Protein AF-A0A162KMD4-F1 (afdb_monomer)

InterPro domains:
  IPR001387 Cro/C1-type, helix-turn-helix domain [PS50943] (38-92)
  IPR001387 Cro/C1-type, helix-turn-helix domain [SM00530] (37-92)
  IPR001387 Cro/C1-type, helix-turn-helix domain [cd00093] (35-92)
  IPR010982 Lambda repressor-like, DNA-binding domain superfamily [G3DSA:1.10.260.40] (28-104)
  IPR010982 Lambda repressor-like, DNA-binding domain superfamily [SSF47413] (31-100)

Nearest PDB structures (foldseek):
  2b5a-assembly1_A  TM=9.004E-01  e=5.477E-04  [Bacillus] caldolyticus
  1y7y-assembly1_B  TM=9.130E-01  e=7.221E-04  Aeromonas hydrophila
  3f51-assembly1_A  TM=9.539E-01  e=1.188E-03  Corynebacterium glutamicum
  3f52-assembly1_A  TM=8.445E-01  e=1.064E-03  Corynebacterium glutamicum
  6jq1-assembly1_A  TM=7.339E-01  e=1.954E-03  Deinococcus geothermalis DSM 11300

Solvent-accessible surface area (backbone atoms only — not comparable to full-atom values): 10348 Å² total; per-residue (Å²): 136,84,80,84,78,80,80,75,84,75,70,79,75,74,76,76,72,90,80,68,80,78,72,58,66,70,56,53,53,49,37,30,53,32,10,45,39,50,49,49,56,35,53,77,67,72,52,52,62,58,57,56,9,61,78,66,76,48,52,54,69,54,41,51,32,30,35,62,19,77,40,85,76,52,71,71,56,48,46,54,49,18,61,76,64,76,46,62,56,55,36,46,74,73,63,40,84,72,87,79,56,90,85,59,83,77,68,81,72,75,76,51,72,67,54,54,51,52,52,53,50,59,57,63,70,49,84,50,70,65,60,49,50,53,52,51,50,50,54,52,47,64,61,49,58,62,65,68,74,72,62,78,92,74,81,94,80,87,80,80,82,90,77,133

Structure (mmCIF, N/CA/C/O backbone):
data_AF-A0A162KMD4-F1
#
_entry.id   AF-A0A162KMD4-F1
#
loop_
_atom_site.group_PDB
_atom_site.id
_atom_site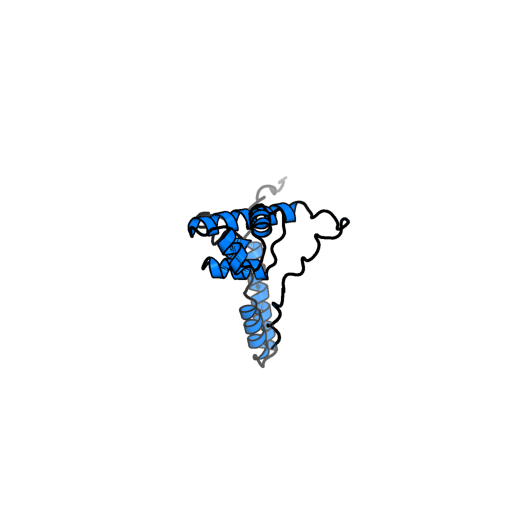.type_symbol
_atom_site.label_atom_id
_atom_site.label_alt_id
_atom_site.label_comp_id
_atom_site.label_asym_id
_atom_site.label_entity_id
_atom_site.label_seq_id
_atom_site.pdbx_PDB_ins_code
_atom_site.Cartn_x
_atom_site.Cartn_y
_atom_site.Cartn_z
_atom_site.occupancy
_atom_site.B_iso_or_equiv
_atom_site.auth_seq_id
_atom_site.auth_comp_id
_atom_site.auth_asym_id
_atom_site.auth_atom_id
_atom_site.pdbx_PDB_model_num
ATOM 1 N N . MET A 1 1 ? -33.159 -29.794 10.673 1.00 44.75 1 MET A N 1
ATOM 2 C CA . MET A 1 1 ? -32.443 -28.853 9.781 1.00 44.75 1 MET A CA 1
ATOM 3 C C . MET A 1 1 ? -31.430 -28.091 10.626 1.00 44.75 1 MET A C 1
ATOM 5 O O . MET A 1 1 ? -31.833 -27.469 11.597 1.00 44.75 1 MET A O 1
ATOM 9 N N . LYS A 1 2 ? -30.127 -28.251 10.359 1.00 37.59 2 LYS A N 1
ATOM 10 C CA . LYS A 1 2 ? -29.038 -27.568 11.086 1.00 37.59 2 LYS A CA 1
ATOM 11 C C . LYS A 1 2 ? -28.848 -26.159 10.500 1.00 37.59 2 LYS A C 1
ATOM 13 O O . LYS A 1 2 ? -28.895 -26.055 9.274 1.00 37.59 2 LYS A O 1
ATOM 18 N N . PRO A 1 3 ? -28.626 -25.104 11.302 1.00 43.06 3 PRO A N 1
ATOM 19 C CA . PRO A 1 3 ? -28.288 -23.798 10.755 1.00 43.06 3 PRO A CA 1
ATOM 20 C C . PRO A 1 3 ? -26.851 -23.813 10.217 1.00 43.06 3 PRO A C 1
ATOM 22 O O . PRO A 1 3 ? -25.973 -24.488 10.761 1.00 43.06 3 PRO A O 1
ATOM 25 N N . ALA A 1 4 ? -26.641 -23.093 9.116 1.00 40.06 4 ALA A N 1
ATOM 26 C CA . ALA A 1 4 ? -25.347 -22.916 8.477 1.00 40.06 4 ALA A CA 1
ATOM 27 C C . ALA A 1 4 ? -24.364 -22.259 9.456 1.00 40.06 4 ALA A C 1
ATOM 29 O O . ALA A 1 4 ? -24.642 -21.204 10.023 1.00 40.06 4 ALA A O 1
ATOM 30 N N . GLN A 1 5 ? -23.228 -22.917 9.667 1.00 41.09 5 GLN A N 1
ATOM 31 C CA . GLN A 1 5 ? -22.142 -22.409 10.488 1.00 41.09 5 GLN A CA 1
ATOM 32 C C . GLN A 1 5 ? -21.497 -21.212 9.786 1.00 41.09 5 GLN A C 1
ATOM 34 O O . GLN A 1 5 ? -21.013 -21.316 8.660 1.00 41.09 5 GLN A O 1
ATOM 39 N N . SER A 1 6 ? -21.500 -20.081 10.483 1.00 40.31 6 SER A N 1
ATOM 40 C CA . SER A 1 6 ? -20.662 -18.918 10.229 1.00 40.31 6 SER A CA 1
ATOM 41 C C . SER A 1 6 ? -19.197 -19.348 10.216 1.00 40.31 6 SER A C 1
ATOM 43 O O . SER A 1 6 ? -18.647 -19.736 11.248 1.00 40.31 6 SER A O 1
ATOM 45 N N . ILE A 1 7 ? -18.570 -19.309 9.044 1.00 44.56 7 ILE A N 1
ATOM 46 C CA . ILE A 1 7 ? -17.132 -19.524 8.916 1.00 44.56 7 ILE A CA 1
ATOM 47 C C . ILE A 1 7 ? -16.472 -18.228 9.384 1.00 44.56 7 ILE A C 1
ATOM 49 O O . ILE A 1 7 ? -16.371 -17.258 8.637 1.00 44.56 7 ILE A O 1
ATOM 53 N N . ASP A 1 8 ? -16.103 -18.195 10.658 1.00 43.00 8 ASP A N 1
ATOM 54 C CA . ASP A 1 8 ? -15.384 -17.092 11.280 1.00 43.00 8 ASP A CA 1
ATOM 55 C C . ASP A 1 8 ? -13.932 -17.119 10.768 1.00 43.00 8 ASP A C 1
ATOM 57 O O . ASP A 1 8 ? -13.056 -17.793 11.312 1.00 43.00 8 ASP A O 1
ATOM 61 N N . THR A 1 9 ? -13.679 -16.482 9.619 1.00 52.91 9 THR A N 1
ATOM 62 C CA . THR A 1 9 ? -12.364 -16.495 8.950 1.00 52.91 9 THR A CA 1
ATOM 63 C C . THR A 1 9 ? -11.321 -15.609 9.632 1.00 52.91 9 THR A C 1
ATOM 65 O O . THR A 1 9 ? -10.184 -15.556 9.171 1.00 52.91 9 THR A O 1
ATOM 68 N N . ASN A 1 10 ? -11.662 -14.943 10.737 1.00 46.75 10 ASN A N 1
ATOM 69 C CA . ASN A 1 10 ? -10.741 -14.112 11.508 1.00 46.75 10 ASN A CA 1
ATOM 70 C C . ASN A 1 10 ? -10.393 -14.773 12.843 1.00 46.75 10 ASN A C 1
ATOM 72 O O . ASN A 1 10 ? -10.643 -14.246 13.924 1.00 46.75 10 ASN A O 1
ATOM 76 N N . ARG A 1 11 ? -9.735 -15.931 12.755 1.00 44.78 11 ARG A N 1
ATOM 77 C CA . ARG A 1 11 ? -8.914 -16.432 13.857 1.00 44.78 11 ARG A CA 1
ATOM 78 C C . ARG A 1 11 ? -7.809 -15.406 14.088 1.00 44.78 11 ARG A C 1
ATOM 80 O O . ARG A 1 11 ? -6.944 -15.254 13.227 1.00 44.78 11 ARG A O 1
ATOM 87 N N . GLU A 1 12 ? -7.886 -14.679 15.202 1.00 44.94 12 GLU A N 1
ATOM 88 C CA . GLU A 1 12 ? -6.853 -13.750 15.658 1.00 44.94 12 GLU A CA 1
ATOM 89 C C . GLU A 1 12 ? -5.477 -14.383 15.4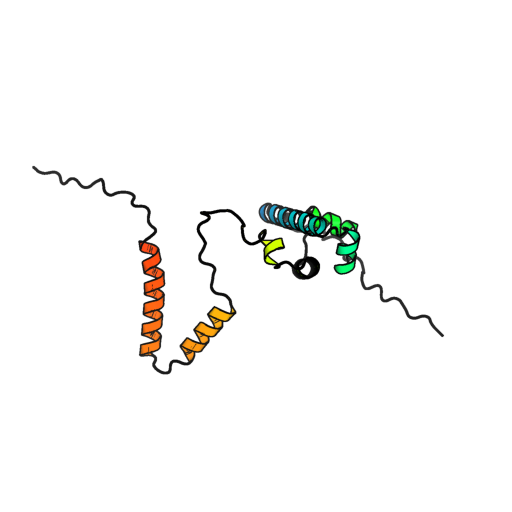49 1.00 44.94 12 GLU A C 1
ATOM 91 O O . GLU A 1 12 ? -5.120 -15.390 16.065 1.00 44.94 12 GLU A O 1
ATOM 96 N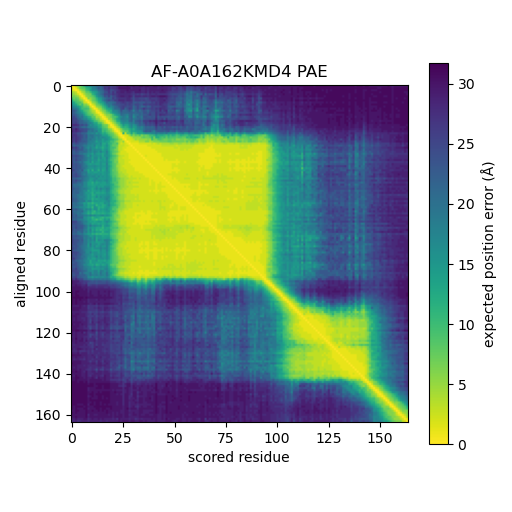 N . MET A 1 13 ? -4.724 -13.821 14.505 1.00 42.34 13 MET A N 1
ATOM 97 C CA . MET A 1 13 ? -3.324 -14.154 14.332 1.00 42.34 13 MET A CA 1
ATOM 98 C C . MET A 1 13 ? -2.622 -13.492 15.521 1.00 42.34 13 MET A C 1
ATOM 100 O O . MET A 1 13 ? -2.710 -12.264 15.634 1.00 42.34 13 MET A O 1
ATOM 104 N N . PRO A 1 14 ? -2.027 -14.267 16.445 1.00 43.88 14 PRO A N 1
ATOM 105 C CA . PRO A 1 14 ? -1.455 -13.708 17.658 1.00 43.88 14 PRO A CA 1
ATOM 106 C C . PRO A 1 14 ? -0.422 -12.646 17.286 1.00 43.88 14 PRO A C 1
ATOM 108 O O . PRO A 1 14 ? 0.288 -12.781 16.280 1.00 43.88 14 PRO A O 1
ATOM 111 N N . ASP A 1 15 ? -0.376 -11.581 18.090 1.00 59.62 15 ASP A N 1
ATOM 112 C CA . ASP A 1 15 ? 0.687 -10.582 18.038 1.00 59.62 15 ASP A CA 1
ATOM 113 C C . ASP A 1 15 ? 2.046 -11.290 17.910 1.00 59.62 15 ASP A C 1
ATOM 115 O O . ASP A 1 15 ? 2.245 -12.397 18.421 1.00 59.62 15 ASP A O 1
ATOM 119 N N . ARG A 1 16 ? 2.961 -10.674 17.150 1.00 48.31 16 ARG A N 1
ATOM 120 C CA . ARG A 1 16 ? 4.300 -11.221 16.875 1.00 48.31 16 ARG A CA 1
ATOM 121 C C . ARG A 1 16 ? 4.907 -11.833 18.149 1.00 48.31 16 ARG A C 1
ATOM 123 O O . ARG A 1 16 ? 4.850 -11.172 19.181 1.00 48.31 16 ARG A O 1
ATOM 130 N N . PRO A 1 17 ? 5.562 -13.007 18.071 1.00 45.62 17 PRO A N 1
ATOM 131 C CA . PRO A 1 17 ? 6.289 -13.542 19.214 1.00 45.62 17 PRO A CA 1
ATOM 132 C C . PRO A 1 17 ? 7.330 -12.514 19.678 1.00 45.62 17 PRO A C 1
ATOM 134 O O . PRO A 1 17 ? 8.138 -12.030 18.873 1.00 45.62 17 PRO A O 1
ATOM 137 N N . ASP A 1 18 ? 7.274 -12.169 20.963 1.00 46.19 18 ASP A N 1
ATOM 138 C CA . ASP A 1 18 ? 8.264 -11.333 21.634 1.00 46.19 18 ASP A CA 1
ATOM 139 C C . ASP A 1 18 ? 9.658 -11.951 21.430 1.00 46.19 18 ASP A C 1
ATOM 141 O O . ASP A 1 18 ? 9.922 -13.074 21.856 1.00 46.19 18 ASP A O 1
ATOM 145 N N . GLY A 1 19 ? 10.538 -11.245 20.707 1.00 42.88 19 GLY A N 1
ATOM 146 C CA . GLY A 1 19 ? 11.903 -11.707 20.404 1.00 42.88 19 GLY A CA 1
ATOM 147 C C . GLY A 1 19 ? 12.424 -11.419 18.989 1.00 42.88 19 GLY A C 1
ATOM 148 O O . GLY A 1 19 ? 13.609 -11.618 18.728 1.00 42.88 19 GLY A O 1
ATOM 149 N N . ALA A 1 20 ? 11.597 -10.924 18.060 1.00 50.31 20 ALA A N 1
ATOM 150 C CA . ALA A 1 20 ? 12.092 -10.467 16.756 1.00 50.31 20 ALA A CA 1
ATOM 151 C C . ALA A 1 20 ? 12.975 -9.207 16.918 1.00 50.31 20 ALA A C 1
ATOM 153 O O . ALA A 1 20 ? 12.597 -8.307 17.675 1.00 50.31 20 ALA A O 1
ATOM 154 N N . PRO A 1 21 ? 14.120 -9.093 16.210 1.00 52.16 21 PRO A N 1
ATOM 155 C CA . PRO A 1 21 ? 15.013 -7.946 16.349 1.00 52.16 21 PRO A CA 1
ATOM 156 C C . PRO A 1 21 ? 14.241 -6.647 16.114 1.00 52.16 21 PRO A C 1
ATOM 158 O O . PRO A 1 21 ? 13.459 -6.542 15.160 1.00 52.16 21 PRO A O 1
ATOM 161 N N . ALA A 1 22 ? 14.447 -5.669 17.004 1.00 55.44 22 ALA A N 1
ATOM 162 C CA . ALA A 1 22 ? 13.794 -4.371 16.918 1.00 55.44 22 ALA A CA 1
ATOM 163 C C . ALA A 1 22 ? 13.962 -3.822 15.491 1.00 55.44 22 ALA A C 1
ATOM 165 O O . ALA A 1 22 ? 15.087 -3.780 14.982 1.00 55.44 22 ALA A O 1
ATOM 166 N N . PRO A 1 23 ? 12.869 -3.432 14.813 1.00 57.03 23 PRO A N 1
ATOM 167 C CA . PRO A 1 23 ? 12.962 -2.868 13.482 1.00 57.03 23 PRO A CA 1
ATOM 168 C C . PRO A 1 23 ? 13.968 -1.726 13.465 1.00 57.03 23 PRO A C 1
ATOM 170 O O . PRO A 1 23 ? 13.870 -0.817 14.290 1.00 57.03 23 PRO A O 1
ATOM 173 N N . VAL A 1 24 ? 14.900 -1.760 12.512 1.00 66.50 24 VAL A N 1
ATOM 174 C CA . VAL A 1 24 ? 15.792 -0.631 12.240 1.00 66.50 24 VAL A CA 1
ATOM 175 C C . VAL A 1 24 ? 14.957 0.651 12.161 1.00 66.50 24 VAL A C 1
ATOM 177 O O . VAL A 1 24 ? 13.919 0.670 11.497 1.00 66.50 24 VAL A O 1
ATOM 180 N N . GLU A 1 25 ? 15.375 1.711 12.858 1.00 72.31 25 GLU A N 1
ATOM 181 C CA . GLU A 1 25 ? 14.567 2.926 13.080 1.00 72.31 25 GLU A CA 1
ATOM 182 C C . GLU A 1 25 ? 13.996 3.509 11.774 1.00 72.31 25 GLU A C 1
ATOM 184 O O . GLU A 1 25 ? 12.852 3.957 11.725 1.00 72.31 25 GLU A O 1
ATOM 189 N N . ARG A 1 26 ? 14.739 3.379 10.665 1.00 65.38 26 ARG A N 1
ATOM 190 C CA . ARG A 1 26 ? 14.297 3.764 9.313 1.00 65.38 26 ARG A CA 1
ATOM 191 C C . ARG A 1 26 ? 12.973 3.115 8.892 1.00 65.38 26 ARG A C 1
ATOM 193 O O . ARG A 1 26 ? 12.142 3.780 8.282 1.00 65.38 26 ARG A O 1
ATOM 200 N N . VAL A 1 27 ? 12.754 1.842 9.227 1.00 75.56 27 VAL A N 1
ATOM 201 C CA . VAL A 1 27 ? 11.512 1.124 8.890 1.00 75.56 27 VAL A CA 1
ATOM 202 C C . VAL A 1 27 ? 10.341 1.655 9.719 1.00 75.56 27 VAL A C 1
ATOM 204 O O . VAL A 1 27 ? 9.269 1.878 9.172 1.00 75.56 27 VAL A O 1
ATOM 207 N N . ARG A 1 28 ? 10.557 1.976 11.003 1.00 81.38 28 ARG A N 1
ATOM 208 C CA . ARG A 1 28 ? 9.521 2.590 11.858 1.00 81.38 28 ARG A CA 1
ATOM 209 C C . ARG A 1 28 ? 9.131 3.993 11.400 1.00 81.38 28 ARG A C 1
ATOM 211 O O . ARG A 1 28 ? 7.988 4.406 11.582 1.00 81.38 28 ARG A O 1
ATOM 218 N N . VAL A 1 29 ? 10.080 4.750 10.850 1.00 86.56 29 VAL A N 1
ATOM 219 C CA . VAL A 1 29 ? 9.810 6.069 10.259 1.00 86.56 29 VAL A CA 1
ATOM 220 C C . VAL A 1 29 ? 8.954 5.926 8.998 1.00 86.56 29 VAL A C 1
ATOM 222 O O . VAL A 1 29 ? 7.999 6.682 8.823 1.00 86.56 29 VAL A O 1
ATOM 225 N N . LEU A 1 30 ? 9.243 4.930 8.154 1.00 88.19 30 LEU A N 1
ATOM 226 C CA . LEU A 1 30 ? 8.450 4.645 6.958 1.00 88.19 30 LEU A CA 1
ATOM 227 C C . LEU A 1 30 ? 7.016 4.216 7.304 1.00 88.19 30 LEU A C 1
ATOM 229 O O . LEU A 1 30 ? 6.074 4.769 6.740 1.00 88.19 30 LEU A O 1
ATOM 233 N N . ASP A 1 31 ? 6.846 3.294 8.256 1.00 90.88 31 ASP A N 1
ATOM 234 C CA . ASP A 1 31 ? 5.529 2.816 8.701 1.00 90.88 31 ASP A CA 1
ATOM 235 C C . ASP A 1 31 ? 4.656 3.979 9.225 1.00 90.88 31 ASP A C 1
ATOM 237 O O . ASP A 1 31 ? 3.485 4.102 8.859 1.00 90.88 31 ASP A O 1
ATOM 241 N N . ARG A 1 32 ? 5.242 4.903 10.004 1.00 92.62 32 ARG A N 1
ATOM 242 C CA . ARG A 1 32 ? 4.577 6.143 10.454 1.00 92.62 32 ARG A CA 1
ATOM 243 C C . ARG A 1 32 ? 4.196 7.066 9.300 1.00 92.62 32 ARG A C 1
ATOM 245 O O . ARG A 1 32 ? 3.092 7.607 9.298 1.00 92.62 32 ARG A O 1
ATOM 252 N N . ALA A 1 33 ? 5.079 7.245 8.319 1.00 92.75 33 ALA A N 1
ATOM 253 C CA . ALA A 1 33 ? 4.795 8.082 7.155 1.00 92.75 33 ALA A CA 1
ATOM 254 C C . ALA A 1 33 ? 3.641 7.515 6.310 1.00 92.75 33 ALA A C 1
ATOM 256 O O . ALA A 1 33 ? 2.756 8.264 5.893 1.00 92.75 33 ALA A O 1
ATOM 257 N N . ILE A 1 34 ? 3.620 6.196 6.101 1.00 95.06 34 ILE A N 1
ATOM 258 C CA . ILE A 1 34 ? 2.535 5.493 5.406 1.00 95.06 34 ILE A CA 1
ATOM 259 C C . ILE A 1 34 ? 1.220 5.647 6.181 1.00 95.06 34 ILE A C 1
ATOM 261 O O . ILE A 1 34 ? 0.217 6.072 5.606 1.00 95.06 34 ILE A O 1
ATOM 265 N N . GLY A 1 35 ? 1.227 5.382 7.492 1.00 96.06 35 GLY A N 1
ATOM 266 C CA . GLY A 1 35 ? 0.051 5.533 8.354 1.00 96.06 35 GLY A CA 1
ATOM 267 C C . GLY A 1 35 ? -0.536 6.948 8.332 1.00 96.06 35 GLY A C 1
ATOM 268 O O . GLY A 1 35 ? -1.746 7.127 8.163 1.00 96.06 35 GLY A O 1
ATOM 269 N N . ALA A 1 36 ? 0.325 7.968 8.398 1.00 95.56 36 ALA A N 1
ATOM 270 C CA . ALA A 1 36 ? -0.089 9.364 8.321 1.00 95.56 36 ALA A CA 1
ATOM 271 C C . ALA A 1 36 ? -0.784 9.693 6.989 1.00 95.56 36 ALA A C 1
ATOM 273 O O . ALA A 1 36 ? -1.827 10.351 6.985 1.00 95.56 36 ALA A O 1
ATOM 274 N N . ARG A 1 37 ? -0.259 9.200 5.860 1.00 95.31 37 ARG A N 1
ATOM 275 C CA . ARG A 1 37 ? -0.869 9.404 4.533 1.00 95.31 37 ARG A CA 1
ATOM 276 C C . ARG A 1 37 ? -2.218 8.713 4.411 1.00 95.31 37 ARG A C 1
ATOM 278 O O . ARG A 1 37 ? -3.164 9.335 3.939 1.00 95.31 37 ARG A O 1
ATOM 285 N N . ILE A 1 38 ? -2.334 7.479 4.900 1.00 96.75 38 ILE A N 1
ATOM 286 C CA . ILE A 1 38 ? -3.615 6.760 4.957 1.00 96.75 38 ILE A CA 1
ATOM 287 C C . ILE A 1 38 ? -4.647 7.589 5.733 1.00 96.75 38 ILE A C 1
ATOM 289 O O . ILE A 1 38 ? -5.770 7.773 5.266 1.00 96.75 38 ILE A O 1
ATOM 293 N N . SER A 1 39 ? -4.254 8.163 6.876 1.00 96.69 39 SER A N 1
ATOM 294 C CA . SER A 1 39 ? -5.132 9.023 7.675 1.00 96.69 39 SER A CA 1
ATOM 295 C C . SER A 1 39 ? -5.584 10.280 6.922 1.00 96.69 39 SER A C 1
ATOM 297 O O . SER A 1 39 ? -6.744 10.685 7.042 1.00 96.69 39 SER A O 1
ATOM 299 N N . VAL A 1 40 ? -4.689 10.910 6.153 1.00 96.00 40 VAL A N 1
ATOM 300 C CA . VAL A 1 40 ? -5.000 12.091 5.331 1.00 96.00 40 VAL A CA 1
ATOM 301 C C . VAL A 1 40 ? -5.9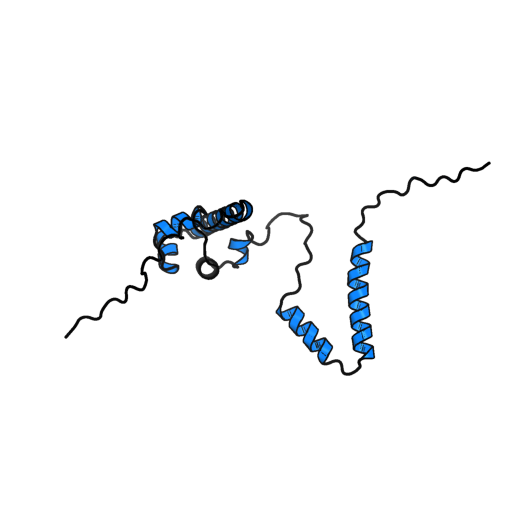52 11.729 4.193 1.00 96.00 40 VAL A C 1
ATOM 303 O O . VAL A 1 40 ? -7.001 12.357 4.063 1.00 96.00 40 VAL A O 1
ATOM 306 N N . LEU A 1 41 ? -5.640 10.688 3.418 1.00 95.31 41 LEU A N 1
ATOM 307 C CA . LEU A 1 41 ? -6.447 10.240 2.279 1.00 95.31 41 LEU A CA 1
ATOM 308 C C . LEU A 1 41 ? -7.851 9.810 2.699 1.00 95.31 41 LEU A C 1
ATOM 310 O O . LEU A 1 41 ? -8.834 10.192 2.056 1.00 95.31 41 LEU A O 1
ATOM 314 N N . ARG A 1 42 ? -7.953 9.083 3.817 1.00 96.75 42 ARG A N 1
ATOM 315 C CA . ARG A 1 42 ? -9.234 8.692 4.407 1.00 96.75 42 ARG A CA 1
ATOM 316 C C . ARG A 1 42 ? -10.071 9.918 4.775 1.00 96.75 42 ARG A C 1
ATOM 318 O O . ARG A 1 42 ? -11.255 9.979 4.446 1.00 96.75 42 ARG A O 1
ATOM 325 N N . ARG A 1 43 ? -9.467 10.898 5.460 1.00 95.75 43 ARG A N 1
ATOM 326 C CA . ARG A 1 43 ? -10.154 12.135 5.870 1.00 95.75 43 ARG A CA 1
ATOM 327 C C . ARG A 1 43 ? -10.579 12.982 4.674 1.00 95.75 43 ARG A C 1
ATOM 329 O O . ARG A 1 43 ? -11.700 13.481 4.683 1.00 95.75 43 ARG A O 1
ATOM 336 N N . ALA A 1 44 ? -9.743 13.086 3.642 1.00 92.81 44 ALA A N 1
ATOM 337 C CA . ALA A 1 44 ? -10.074 13.792 2.403 1.00 92.81 44 ALA A CA 1
ATOM 338 C C . ALA A 1 44 ? -11.331 13.217 1.725 1.00 92.81 44 ALA A C 1
ATOM 340 O O . ALA A 1 44 ? -12.137 13.963 1.178 1.00 92.81 44 ALA A O 1
ATOM 341 N N . ARG A 1 45 ? -11.546 11.902 1.846 1.00 95.44 45 ARG A N 1
ATOM 342 C CA . ARG A 1 45 ? -12.725 11.190 1.324 1.00 95.44 45 ARG A CA 1
ATOM 343 C C . ARG A 1 45 ? -13.881 11.082 2.312 1.00 95.44 45 ARG A C 1
ATOM 345 O O . ARG A 1 45 ? -14.861 10.402 2.034 1.00 95.44 45 ARG A O 1
ATOM 352 N N . ARG A 1 46 ? -13.776 11.734 3.476 1.00 96.50 46 ARG A N 1
ATOM 353 C CA . ARG A 1 46 ? -14.776 11.692 4.559 1.00 96.50 46 ARG A CA 1
ATOM 354 C C . ARG A 1 46 ? -15.130 10.265 5.005 1.00 96.50 46 ARG A C 1
ATOM 356 O O . ARG A 1 46 ? -16.224 10.017 5.501 1.00 96.50 46 ARG A O 1
ATOM 363 N N . LEU A 1 47 ? -14.191 9.330 4.867 1.00 95.94 47 LEU A N 1
ATOM 364 C CA . LEU A 1 47 ? -14.375 7.941 5.276 1.00 95.94 47 LEU A CA 1
ATOM 365 C C . LEU A 1 47 ? -14.069 7.778 6.771 1.00 95.94 47 LEU A C 1
ATOM 367 O O . LEU A 1 47 ? -13.138 8.386 7.312 1.00 95.94 47 LEU A O 1
ATOM 371 N N . SER A 1 48 ? -14.835 6.938 7.466 1.00 96.81 48 SER A N 1
ATOM 372 C CA . SER A 1 48 ? -14.559 6.580 8.861 1.00 96.81 48 SER A CA 1
ATOM 373 C C . SER A 1 48 ? -13.479 5.494 8.944 1.00 96.81 48 SER A C 1
ATOM 375 O O . SER A 1 48 ? -13.278 4.726 8.003 1.00 96.81 48 SER A O 1
ATOM 377 N N . GLN A 1 49 ? -12.779 5.399 10.081 1.00 96.31 49 GLN A N 1
ATOM 378 C CA . GLN A 1 49 ? -11.833 4.296 10.315 1.00 96.31 49 GLN A CA 1
ATOM 379 C C . GLN A 1 49 ? -12.542 2.935 10.258 1.00 96.31 49 GLN A C 1
ATOM 381 O O . GLN A 1 49 ? -11.982 1.987 9.719 1.00 96.31 49 GLN A O 1
ATOM 386 N N . SER A 1 50 ? -13.788 2.851 10.734 1.00 94.88 50 SER A N 1
ATOM 387 C CA . SER A 1 50 ? -14.601 1.632 10.656 1.00 94.88 50 SER A CA 1
ATOM 388 C C . SER A 1 50 ? -14.854 1.198 9.215 1.00 94.88 50 SER A C 1
ATOM 390 O O . SER A 1 50 ? -14.760 0.011 8.928 1.00 94.88 50 SER A O 1
ATOM 392 N N . ARG A 1 51 ? -15.091 2.143 8.293 1.00 95.31 51 ARG A N 1
ATOM 393 C CA . ARG A 1 51 ? -15.299 1.815 6.878 1.00 95.31 51 ARG A CA 1
ATOM 394 C C . ARG A 1 51 ? -14.038 1.249 6.225 1.00 95.31 51 ARG A C 1
ATOM 396 O O . ARG A 1 51 ? -14.118 0.266 5.499 1.00 95.31 51 ARG A O 1
ATOM 403 N N . CYS A 1 52 ? -12.871 1.831 6.505 1.00 95.25 52 CYS A N 1
ATOM 404 C CA . CYS A 1 52 ? -11.606 1.270 6.022 1.00 95.25 52 CYS A CA 1
ATOM 405 C C . CYS A 1 52 ? -11.319 -0.101 6.650 1.00 95.25 52 CYS A C 1
ATOM 407 O O . CYS A 1 52 ? -10.850 -1.000 5.961 1.00 95.25 52 CYS A O 1
ATOM 409 N N . ALA A 1 53 ? -11.621 -0.271 7.939 1.00 96.06 53 ALA A N 1
ATOM 410 C CA . ALA A 1 53 ? -11.439 -1.534 8.645 1.00 96.06 53 ALA A CA 1
ATOM 411 C C . ALA A 1 53 ? -12.301 -2.656 8.038 1.00 96.06 53 ALA A C 1
ATOM 413 O O . ALA A 1 53 ? -11.789 -3.741 7.777 1.00 96.06 53 ALA A O 1
ATOM 414 N N . GLU A 1 54 ? -13.567 -2.358 7.731 1.00 94.31 54 GLU A N 1
ATOM 415 C CA . GLU A 1 54 ? -14.513 -3.262 7.066 1.00 94.31 54 GLU A CA 1
ATOM 416 C C . GLU A 1 54 ? -13.997 -3.714 5.692 1.00 94.31 54 GLU A C 1
ATOM 418 O O . GLU A 1 54 ? -13.876 -4.911 5.447 1.00 94.31 54 GLU A O 1
ATOM 423 N N . VAL A 1 55 ? -13.599 -2.770 4.828 1.00 93.12 55 VAL A N 1
ATOM 424 C CA . VAL A 1 55 ? -13.042 -3.071 3.491 1.00 93.12 55 VAL A CA 1
ATOM 425 C C . VAL A 1 55 ? -11.764 -3.906 3.583 1.00 93.12 55 VAL A C 1
ATOM 427 O O . VAL A 1 55 ? -11.480 -4.748 2.731 1.00 93.12 55 VAL A O 1
ATOM 430 N N . LEU A 1 56 ? -10.965 -3.682 4.624 1.00 93.62 56 LEU A N 1
ATOM 431 C CA . LEU A 1 56 ? -9.736 -4.430 4.841 1.00 93.62 56 LEU A CA 1
ATOM 432 C C . LEU A 1 56 ? -9.940 -5.780 5.532 1.00 93.62 56 LEU A C 1
ATOM 434 O O . LEU A 1 56 ? -8.996 -6.573 5.503 1.00 93.62 56 LEU A O 1
ATOM 438 N N . GLY A 1 57 ? -11.115 -6.042 6.112 1.00 94.38 57 GLY A N 1
ATOM 439 C CA . GLY A 1 57 ? -11.389 -7.225 6.928 1.00 94.38 57 GLY A CA 1
ATOM 440 C C . GLY A 1 57 ? -10.640 -7.234 8.265 1.00 94.38 57 GLY A C 1
ATOM 441 O O . GLY A 1 57 ? -10.325 -8.305 8.780 1.00 94.38 57 GLY A O 1
ATOM 442 N N . VAL A 1 58 ? -10.308 -6.059 8.815 1.00 93.50 58 VAL A N 1
ATOM 443 C CA . VAL A 1 58 ? -9.542 -5.906 10.067 1.00 93.50 58 VAL A CA 1
ATOM 444 C C . VAL A 1 58 ? -10.372 -5.2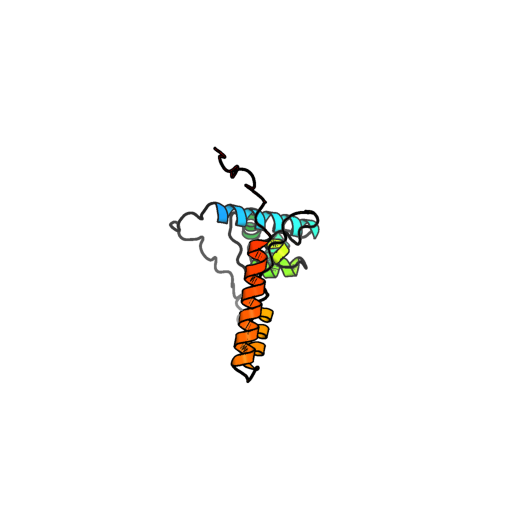27 11.155 1.00 93.50 58 VAL A C 1
ATOM 446 O O . VAL A 1 58 ? -11.395 -4.604 10.885 1.00 93.50 58 VAL A O 1
ATOM 449 N N . SER A 1 59 ? -9.920 -5.305 12.409 1.00 94.12 59 SER A N 1
ATOM 450 C CA . SER A 1 59 ? -10.589 -4.612 13.512 1.00 94.12 59 SER A CA 1
ATOM 451 C C . SER A 1 59 ? -10.402 -3.090 13.442 1.00 94.12 59 SER A C 1
ATOM 453 O O . SER A 1 59 ? -9.413 -2.572 12.912 1.00 94.12 59 SER A O 1
ATOM 455 N N . PHE A 1 60 ? -11.329 -2.346 14.052 1.00 91.06 60 PHE A N 1
ATOM 456 C CA . PHE A 1 60 ? -11.224 -0.888 14.181 1.00 91.06 60 PHE A CA 1
ATOM 457 C C . PHE A 1 60 ? -9.920 -0.456 14.870 1.00 91.06 60 PHE A C 1
ATOM 459 O O . PHE A 1 60 ? -9.252 0.491 14.447 1.00 91.06 60 PHE A O 1
ATOM 466 N N . GLN A 1 61 ? -9.530 -1.181 15.921 1.00 92.88 61 GLN A N 1
ATOM 467 C CA . GLN A 1 61 ? -8.285 -0.928 16.639 1.00 92.88 61 GLN A CA 1
ATOM 468 C C . GLN A 1 61 ? -7.066 -1.144 15.737 1.00 92.88 61 GLN A C 1
ATOM 470 O O . GLN A 1 61 ? -6.132 -0.345 15.779 1.00 92.88 61 GLN A O 1
ATOM 475 N N . GLN A 1 62 ? -7.091 -2.169 14.880 1.00 94.75 62 GLN A N 1
ATOM 476 C CA . GLN A 1 62 ? -6.020 -2.425 13.924 1.00 94.75 62 GLN A CA 1
ATOM 477 C C . GLN A 1 62 ? -5.893 -1.295 12.903 1.00 94.75 62 GLN A C 1
ATOM 479 O O . GLN A 1 62 ? -4.788 -0.817 12.655 1.00 94.75 62 GLN A O 1
ATOM 484 N N . MET A 1 63 ? -7.016 -0.805 12.374 1.00 97.25 63 MET A N 1
ATOM 485 C CA . MET A 1 63 ? -7.017 0.342 11.465 1.00 97.25 63 MET A CA 1
ATOM 486 C C . MET A 1 63 ? -6.423 1.595 12.128 1.00 97.25 63 MET A C 1
ATOM 488 O O . MET A 1 63 ? -5.622 2.305 11.519 1.00 97.25 63 MET A O 1
ATOM 492 N N . ARG A 1 64 ? -6.741 1.841 13.407 1.00 96.62 64 ARG A N 1
ATOM 493 C CA . ARG A 1 64 ? -6.115 2.919 14.187 1.00 96.62 64 ARG A CA 1
ATOM 494 C C . ARG A 1 64 ? -4.602 2.709 14.337 1.00 96.62 64 ARG A C 1
ATOM 496 O O . ARG A 1 64 ? -3.846 3.652 14.114 1.00 96.62 64 ARG A O 1
ATOM 503 N N . LYS A 1 65 ? -4.155 1.494 14.677 1.00 94.94 65 LYS A N 1
ATOM 504 C CA . LYS A 1 65 ? -2.723 1.160 14.799 1.00 94.94 65 LYS A CA 1
ATOM 505 C C . LYS A 1 65 ? -1.978 1.308 13.464 1.00 94.94 65 LYS A C 1
ATOM 507 O O . LYS A 1 65 ? -0.809 1.695 13.480 1.00 94.94 65 LYS A O 1
ATOM 512 N N . TYR A 1 66 ? -2.638 1.056 12.329 1.00 96.56 66 TYR A N 1
ATOM 513 C CA . TYR A 1 66 ? -2.094 1.330 10.993 1.00 96.56 66 TYR A CA 1
ATOM 514 C C . TYR A 1 66 ? -1.916 2.825 10.739 1.00 96.56 66 TYR A C 1
ATOM 516 O O . TYR A 1 66 ? -0.833 3.238 10.339 1.00 96.56 66 TYR A O 1
ATOM 524 N N . GLU A 1 67 ? -2.921 3.658 11.025 1.00 96.50 67 GLU A N 1
ATOM 525 C CA . GLU A 1 67 ? -2.795 5.115 10.841 1.00 96.50 67 GLU A CA 1
ATOM 526 C C . GLU A 1 67 ? -1.715 5.744 11.728 1.00 96.50 67 GLU A C 1
ATOM 528 O O . GLU A 1 67 ? -1.120 6.754 11.363 1.00 96.50 67 GLU A O 1
ATOM 533 N N . GLN A 1 68 ? -1.436 5.139 12.882 1.00 94.31 68 GLN A N 1
ATOM 534 C CA . GLN A 1 68 ? -0.378 5.575 13.793 1.00 94.31 68 GLN A CA 1
ATOM 535 C C . GLN A 1 68 ? 1.008 5.015 13.428 1.00 94.31 68 GLN A C 1
ATOM 537 O O . GLN A 1 68 ? 1.998 5.404 14.045 1.00 94.31 68 GLN A O 1
ATOM 542 N N . GLY A 1 69 ? 1.097 4.096 12.458 1.00 90.75 69 GLY A N 1
ATOM 543 C CA . GLY A 1 69 ? 2.340 3.406 12.095 1.00 90.75 69 GLY A CA 1
ATOM 544 C C . GLY A 1 69 ? 2.906 2.510 13.200 1.00 90.75 69 GLY A C 1
ATOM 545 O O . GLY A 1 69 ? 4.089 2.181 13.171 1.00 90.75 69 GLY A O 1
ATOM 546 N N . ILE A 1 70 ? 2.080 2.138 14.185 1.00 91.56 70 ILE A N 1
ATOM 547 C CA . ILE A 1 70 ? 2.448 1.195 15.252 1.00 91.56 70 ILE A CA 1
ATOM 548 C C . ILE A 1 70 ? 2.498 -0.217 14.668 1.00 91.56 70 ILE A C 1
ATOM 550 O O . ILE A 1 70 ? 3.445 -0.966 14.905 1.00 91.56 70 ILE A O 1
ATOM 554 N N . ASN A 1 71 ? 1.493 -0.553 13.853 1.00 90.56 71 ASN A N 1
ATOM 555 C CA . ASN A 1 71 ? 1.409 -1.837 13.176 1.00 90.56 71 ASN A CA 1
ATOM 556 C C . ASN A 1 71 ? 1.812 -1.699 11.711 1.00 90.56 71 ASN A C 1
ATOM 558 O O . ASN A 1 71 ? 1.369 -0.787 11.012 1.00 90.56 71 ASN A O 1
ATOM 562 N N . ARG A 1 72 ? 2.607 -2.662 11.234 1.00 91.56 72 ARG A N 1
ATOM 563 C CA . ARG A 1 72 ? 2.942 -2.769 9.813 1.00 91.56 72 ARG A CA 1
ATOM 564 C C . ARG A 1 72 ? 1.714 -3.147 9.010 1.00 91.56 72 ARG A C 1
ATOM 566 O O . ARG A 1 72 ? 0.986 -4.071 9.376 1.00 91.56 72 ARG A O 1
ATOM 573 N N . ILE A 1 73 ? 1.550 -2.477 7.882 1.00 92.62 73 ILE A N 1
ATOM 574 C CA . ILE A 1 73 ? 0.522 -2.794 6.904 1.00 92.62 73 ILE A CA 1
ATOM 575 C C . ILE A 1 73 ? 1.103 -3.717 5.826 1.00 92.62 73 ILE A C 1
ATOM 577 O O . ILE A 1 73 ? 2.241 -3.545 5.390 1.00 92.62 73 ILE A O 1
ATOM 581 N N . SER A 1 74 ? 0.347 -4.738 5.422 1.00 93.25 74 SER A N 1
ATOM 582 C CA . SER A 1 74 ? 0.764 -5.623 4.333 1.00 93.25 74 SER A CA 1
ATOM 583 C C . SER A 1 74 ? 0.600 -4.928 2.981 1.00 93.25 74 SER A C 1
ATOM 585 O O . SER A 1 74 ? -0.284 -4.087 2.814 1.00 93.25 74 SER A O 1
ATOM 587 N N . ALA A 1 75 ? 1.403 -5.317 1.988 1.00 92.44 75 ALA A N 1
ATOM 588 C CA . ALA A 1 75 ? 1.301 -4.762 0.637 1.00 92.44 75 ALA A CA 1
ATOM 589 C C . ALA A 1 75 ? -0.118 -4.913 0.055 1.00 92.44 75 ALA A C 1
ATOM 591 O O . ALA A 1 75 ? -0.666 -3.959 -0.483 1.00 92.44 75 ALA A O 1
ATOM 592 N N . GLY A 1 76 ? -0.758 -6.072 0.254 1.00 94.56 76 GLY A N 1
ATOM 593 C CA . GLY A 1 76 ? -2.133 -6.298 -0.200 1.00 94.56 76 GLY A CA 1
ATOM 594 C C . GLY A 1 76 ? -3.159 -5.370 0.460 1.00 94.56 76 GLY A C 1
ATOM 595 O O . GLY A 1 76 ? -4.098 -4.937 -0.199 1.00 94.56 76 GLY A O 1
ATOM 596 N N . ALA A 1 77 ? -2.982 -5.019 1.738 1.00 94.94 77 ALA A N 1
ATOM 597 C CA . ALA A 1 77 ? -3.851 -4.045 2.398 1.00 94.94 77 ALA A CA 1
ATOM 598 C C . ALA A 1 77 ? -3.622 -2.620 1.867 1.00 94.94 77 ALA A C 1
ATOM 600 O O . ALA A 1 77 ? -4.586 -1.880 1.693 1.00 94.94 77 ALA A O 1
ATOM 601 N N . VAL A 1 78 ? -2.375 -2.249 1.552 1.00 95.88 78 VAL A N 1
ATOM 602 C CA . VAL A 1 78 ? -2.070 -0.960 0.907 1.00 95.88 78 VAL A CA 1
ATOM 603 C C . VAL A 1 78 ? -2.738 -0.857 -0.465 1.00 95.88 78 VAL A C 1
ATOM 605 O O . VAL A 1 78 ? -3.330 0.176 -0.755 1.00 95.88 78 VAL A O 1
ATOM 608 N N . VAL A 1 79 ? -2.701 -1.919 -1.278 1.00 95.75 79 VAL A N 1
ATOM 609 C CA . VAL A 1 79 ? -3.363 -1.949 -2.596 1.00 95.75 79 VAL A CA 1
ATOM 610 C C . VAL A 1 79 ? -4.874 -1.755 -2.460 1.00 95.75 79 VAL A C 1
ATOM 612 O O . VAL A 1 79 ? -5.425 -0.861 -3.092 1.00 95.75 79 VAL A O 1
ATOM 615 N N . ARG A 1 80 ? -5.534 -2.494 -1.558 1.00 95.94 80 ARG A N 1
ATOM 616 C CA . ARG A 1 80 ? -6.979 -2.327 -1.316 1.00 95.94 80 ARG A CA 1
ATOM 617 C C . ARG A 1 80 ? -7.345 -0.932 -0.807 1.00 95.94 80 ARG A C 1
ATOM 619 O O . ARG A 1 80 ? -8.398 -0.408 -1.151 1.00 95.94 80 ARG A O 1
ATOM 626 N N . LEU A 1 81 ? -6.495 -0.319 0.021 1.00 96.38 81 LEU A N 1
ATOM 627 C CA . LEU A 1 81 ? -6.693 1.072 0.438 1.00 96.38 81 LEU A CA 1
ATOM 628 C C . LEU A 1 81 ? -6.517 2.046 -0.727 1.00 96.38 81 LEU A C 1
ATOM 630 O O . LEU A 1 81 ? -7.271 3.006 -0.808 1.00 96.38 81 LEU A O 1
ATOM 634 N N . ALA A 1 82 ? -5.546 1.817 -1.610 1.00 95.25 82 ALA A N 1
ATOM 635 C CA . ALA A 1 82 ? -5.338 2.644 -2.792 1.00 95.25 82 ALA A CA 1
ATOM 636 C C . ALA A 1 82 ? -6.549 2.581 -3.735 1.00 95.25 82 ALA A C 1
ATOM 638 O O . ALA A 1 82 ? -7.012 3.623 -4.183 1.00 95.25 82 ALA A O 1
ATOM 639 N N . GLU A 1 83 ? -7.123 1.391 -3.937 1.00 95.31 83 GLU A N 1
ATOM 640 C CA . GLU A 1 83 ? -8.376 1.191 -4.678 1.00 95.31 83 GLU A CA 1
ATOM 641 C C . GLU A 1 83 ? -9.559 1.892 -4.001 1.00 95.31 83 GLU A C 1
ATOM 643 O O . GLU A 1 83 ? -10.270 2.653 -4.649 1.00 95.31 83 GLU A O 1
ATOM 648 N N . LEU A 1 84 ? -9.737 1.711 -2.685 1.00 95.12 84 LEU A N 1
ATOM 649 C CA . LEU A 1 84 ? -10.787 2.389 -1.912 1.00 95.12 84 LEU A CA 1
ATOM 650 C C . LEU A 1 84 ? -10.654 3.916 -1.969 1.00 95.12 84 LEU A C 1
ATOM 652 O O . LEU A 1 84 ? -11.644 4.644 -1.902 1.00 95.12 84 LEU A O 1
ATOM 656 N N . PHE A 1 85 ? -9.420 4.405 -2.023 1.00 94.81 85 PHE A N 1
ATOM 657 C CA . PHE A 1 85 ? -9.127 5.816 -2.157 1.00 94.81 85 PHE A CA 1
ATOM 658 C C . PHE A 1 85 ? -9.045 6.251 -3.625 1.00 94.81 85 PHE A C 1
ATOM 660 O O . PHE A 1 85 ? -8.873 7.432 -3.861 1.00 94.81 85 PHE A O 1
ATOM 667 N N . GLU A 1 86 ? -9.183 5.392 -4.627 1.00 93.50 86 GLU A N 1
ATOM 668 C CA . GLU A 1 86 ? -9.037 5.790 -6.037 1.00 93.50 86 GLU A CA 1
ATOM 669 C C . GLU A 1 86 ? -7.738 6.595 -6.296 1.00 93.50 86 GLU A C 1
ATOM 671 O O . GLU A 1 86 ? -7.737 7.607 -6.996 1.00 93.50 86 GLU A O 1
ATOM 676 N N . VAL A 1 87 ? -6.627 6.192 -5.666 1.00 90.50 87 VAL A N 1
ATOM 677 C CA . VAL A 1 87 ? -5.297 6.791 -5.874 1.00 90.50 87 VAL A CA 1
ATOM 678 C C . VAL A 1 87 ? -4.298 5.732 -6.325 1.00 90.50 87 VAL A C 1
ATOM 680 O O . VAL A 1 87 ? -4.453 4.558 -5.982 1.00 90.50 87 VAL A O 1
ATOM 683 N N . PRO A 1 88 ? -3.227 6.119 -7.037 1.00 92.06 88 PRO A N 1
ATOM 684 C CA . PRO A 1 88 ? -2.107 5.220 -7.273 1.00 92.06 88 PRO A CA 1
ATOM 685 C C . PRO A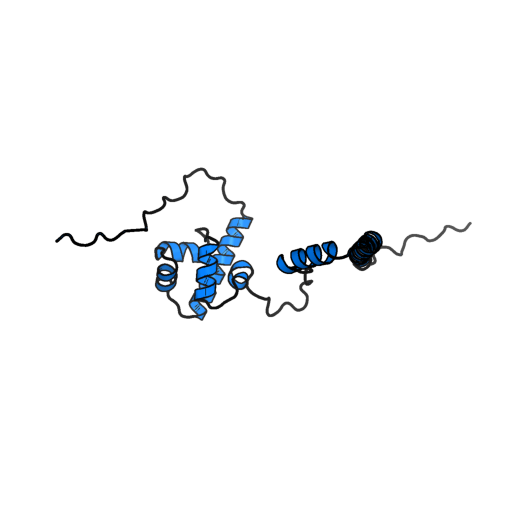 1 88 ? -1.502 4.736 -5.943 1.00 92.06 88 PRO A C 1
ATOM 687 O O . PRO A 1 88 ? -1.399 5.497 -4.977 1.00 92.06 88 PRO A O 1
ATOM 690 N N . VAL A 1 89 ? -1.061 3.477 -5.881 1.00 91.56 89 VAL A N 1
ATOM 691 C CA . VAL A 1 89 ? -0.435 2.879 -4.679 1.00 91.56 89 VAL A CA 1
ATOM 692 C C . VAL A 1 89 ? 0.796 3.680 -4.232 1.00 91.56 89 VAL A C 1
ATOM 694 O O . VAL A 1 89 ? 1.087 3.812 -3.039 1.00 91.56 89 VAL A O 1
ATOM 697 N N . GLU A 1 90 ? 1.489 4.282 -5.193 1.00 89.94 90 GLU A N 1
ATOM 698 C CA . GLU A 1 90 ? 2.621 5.184 -5.022 1.00 89.94 90 GLU A CA 1
ATOM 699 C C . GLU A 1 90 ? 2.275 6.396 -4.155 1.00 89.94 90 GLU A C 1
ATOM 701 O O . GLU A 1 90 ? 3.144 6.928 -3.459 1.00 89.94 90 GLU A O 1
ATOM 706 N N . GLU A 1 91 ? 1.013 6.828 -4.145 1.00 89.56 91 GLU A N 1
ATOM 707 C CA . GLU A 1 91 ? 0.573 7.943 -3.317 1.00 89.56 91 GLU A CA 1
ATOM 708 C C . GLU A 1 91 ? 0.681 7.621 -1.827 1.00 89.56 91 GLU A C 1
ATOM 710 O O . GLU A 1 91 ? 1.192 8.421 -1.039 1.00 89.56 91 GLU A O 1
ATOM 715 N N . ILE A 1 92 ? 0.320 6.396 -1.448 1.00 93.00 92 ILE A N 1
ATOM 716 C CA . ILE A 1 92 ? 0.425 5.915 -0.070 1.00 93.00 92 ILE A CA 1
ATOM 717 C C . ILE A 1 92 ? 1.891 5.626 0.296 1.00 93.00 92 ILE A C 1
ATOM 719 O O . ILE A 1 92 ? 2.359 6.007 1.376 1.00 93.00 92 ILE A O 1
ATOM 723 N N . LEU A 1 93 ? 2.646 4.987 -0.604 1.00 91.50 93 LEU A N 1
ATOM 724 C CA . LEU A 1 93 ? 4.021 4.554 -0.325 1.00 91.50 93 LEU A CA 1
ATOM 725 C C . LEU A 1 93 ? 5.033 5.708 -0.339 1.00 91.50 93 LEU A C 1
ATOM 727 O O . LEU A 1 93 ? 5.868 5.820 0.565 1.00 91.50 93 LEU A O 1
ATOM 731 N N . TYR A 1 94 ? 4.935 6.598 -1.325 1.00 86.00 94 TYR A N 1
ATOM 732 C CA . TYR A 1 94 ? 5.935 7.632 -1.602 1.00 86.00 94 TYR A CA 1
ATOM 733 C C . TYR A 1 94 ? 5.421 9.061 -1.377 1.00 86.00 94 TYR A C 1
ATOM 735 O O . TYR A 1 94 ? 6.231 9.985 -1.312 1.00 86.00 94 TYR A O 1
ATOM 743 N N . GLY A 1 95 ? 4.112 9.250 -1.162 1.00 77.94 95 GLY A N 1
ATOM 744 C CA . GLY A 1 95 ? 3.507 10.570 -0.941 1.00 77.94 95 GLY A CA 1
ATOM 745 C C . GLY A 1 95 ? 3.031 11.275 -2.212 1.00 77.94 95 GLY A C 1
ATOM 746 O O . GLY A 1 95 ? 2.900 12.495 -2.200 1.00 77.94 95 GLY A O 1
ATOM 747 N N . GLY A 1 96 ? 2.785 10.518 -3.284 1.00 62.53 96 GLY A N 1
ATOM 748 C CA . GLY A 1 96 ? 2.230 11.003 -4.551 1.00 62.53 96 GLY A CA 1
ATOM 749 C C . GLY A 1 96 ? 3.285 11.638 -5.457 1.00 62.53 96 GLY A C 1
ATOM 750 O O . GLY A 1 96 ? 4.434 11.834 -5.040 1.00 62.53 96 GLY A O 1
ATOM 751 N N . PRO A 1 97 ? 2.931 11.967 -6.713 1.00 46.75 97 PRO A N 1
ATOM 752 C CA . PRO A 1 97 ? 3.770 12.841 -7.513 1.00 46.75 97 PRO A CA 1
ATOM 753 C C . PRO A 1 97 ? 3.900 14.154 -6.744 1.00 46.75 97 PRO A C 1
ATOM 755 O O . PRO A 1 97 ? 2.897 14.773 -6.398 1.00 46.75 97 PRO A O 1
ATOM 758 N N . ARG A 1 98 ? 5.136 14.555 -6.426 1.00 44.66 98 ARG A N 1
ATOM 759 C CA . ARG A 1 98 ? 5.424 15.818 -5.740 1.00 44.66 98 ARG A CA 1
ATOM 760 C C . ARG A 1 98 ? 4.856 16.979 -6.560 1.00 44.66 98 ARG A C 1
ATOM 762 O O . ARG A 1 98 ? 5.543 17.522 -7.423 1.00 44.66 98 ARG A O 1
ATOM 769 N N . LEU A 1 99 ? 3.620 17.383 -6.285 1.00 44.38 99 LEU A N 1
ATOM 770 C CA . LEU A 1 99 ? 3.101 18.668 -6.719 1.00 44.38 99 LEU A CA 1
ATOM 771 C C . LEU A 1 99 ? 3.861 19.713 -5.894 1.00 44.38 99 LEU A C 1
ATOM 773 O O . LEU A 1 99 ? 3.544 19.966 -4.740 1.00 44.38 99 LEU A O 1
ATOM 777 N N . GLN A 1 100 ? 4.913 20.251 -6.518 1.00 43.19 100 GLN A N 1
ATOM 778 C CA . GLN A 1 100 ? 5.881 21.239 -6.025 1.00 43.19 100 GLN A CA 1
ATOM 779 C C . GLN A 1 100 ? 7.088 20.694 -5.242 1.00 43.19 100 GLN A C 1
ATOM 781 O O . GLN A 1 100 ? 7.216 20.811 -4.028 1.00 43.19 100 GLN A O 1
ATOM 786 N N . ALA A 1 101 ? 8.079 20.232 -6.004 1.00 35.16 101 ALA A N 1
ATOM 787 C CA . ALA A 1 101 ? 9.423 20.785 -5.867 1.00 35.16 101 ALA A CA 1
ATOM 788 C C . ALA A 1 101 ? 10.015 20.956 -7.268 1.00 35.16 101 ALA A C 1
ATOM 790 O O . ALA A 1 101 ? 10.658 20.056 -7.811 1.00 35.16 101 ALA A O 1
ATOM 791 N N . SER A 1 102 ? 9.783 22.123 -7.868 1.00 46.84 102 SER A N 1
ATOM 792 C CA . SER A 1 102 ? 10.690 22.653 -8.882 1.00 46.84 102 SER A CA 1
ATOM 793 C C . SER A 1 102 ? 12.117 22.518 -8.324 1.00 46.84 102 SER A C 1
ATOM 795 O O . SER A 1 102 ? 12.415 23.112 -7.293 1.00 46.84 102 SER A O 1
ATOM 797 N N . ARG A 1 103 ? 12.957 21.688 -8.964 1.00 43.09 103 ARG A N 1
ATOM 798 C CA . ARG A 1 103 ? 14.315 21.261 -8.538 1.00 43.09 103 ARG A CA 1
ATOM 799 C C . ARG A 1 103 ? 14.424 20.244 -7.387 1.00 43.09 103 ARG A C 1
ATOM 801 O O . ARG A 1 103 ? 15.277 20.378 -6.517 1.00 43.09 103 ARG A O 1
ATOM 808 N N . ALA A 1 104 ? 13.699 19.132 -7.446 1.00 42.69 104 ALA A N 1
ATOM 809 C CA . ALA A 1 104 ? 14.352 17.868 -7.083 1.00 42.69 104 ALA A CA 1
ATOM 810 C C . ALA A 1 104 ? 15.037 17.322 -8.348 1.00 42.69 104 ALA A C 1
ATOM 812 O O . ALA A 1 104 ? 14.381 17.332 -9.394 1.00 42.69 104 ALA A O 1
ATOM 813 N N . PRO A 1 105 ? 16.311 16.878 -8.314 1.00 41.03 105 PRO A N 1
ATOM 814 C CA . PRO A 1 105 ? 16.871 16.158 -9.447 1.00 41.03 105 PRO A CA 1
ATOM 815 C C . PRO A 1 105 ? 15.940 14.975 -9.696 1.00 41.03 105 PRO A C 1
ATOM 817 O O . PRO A 1 105 ? 15.719 14.154 -8.803 1.00 41.03 105 PRO A O 1
ATOM 820 N N . GLN A 1 106 ? 15.308 14.955 -10.870 1.00 45.94 106 GLN A N 1
ATOM 821 C CA . GLN A 1 106 ? 14.617 13.771 -11.344 1.00 45.94 106 GLN A CA 1
ATOM 822 C C . GLN A 1 106 ? 15.688 12.690 -11.361 1.00 45.94 106 GLN A C 1
ATOM 824 O O . GLN A 1 106 ? 16.547 12.682 -12.239 1.00 45.94 106 GLN A O 1
ATOM 829 N N . MET A 1 107 ? 15.700 11.823 -10.347 1.00 47.69 107 MET A N 1
ATOM 830 C CA . MET A 1 107 ? 16.463 10.598 -10.482 1.00 47.69 107 MET A CA 1
ATOM 831 C C . MET A 1 107 ? 15.936 9.933 -11.753 1.00 47.69 107 MET A C 1
ATOM 833 O O . MET A 1 107 ? 14.709 9.860 -11.904 1.00 47.69 107 MET A O 1
ATOM 837 N N . PRO A 1 108 ? 16.813 9.504 -12.674 1.00 57.81 108 PRO A N 1
ATOM 838 C CA . PRO A 1 108 ? 16.372 8.751 -13.831 1.00 57.81 108 PRO A CA 1
ATOM 839 C C . PRO A 1 108 ? 15.562 7.570 -13.303 1.00 57.81 108 PRO A C 1
ATOM 841 O O . PRO A 1 108 ? 16.082 6.730 -12.566 1.00 57.81 108 PRO A O 1
ATOM 844 N N . GLN A 1 109 ? 14.261 7.572 -13.593 1.00 58.91 109 GLN A N 1
ATOM 845 C CA . GLN A 1 109 ? 13.395 6.477 -13.191 1.00 58.91 109 GLN A CA 1
ATOM 846 C C . GLN A 1 109 ? 13.947 5.227 -13.875 1.00 58.91 109 GLN A C 1
ATOM 848 O O . GLN A 1 109 ? 14.186 5.272 -15.089 1.00 58.91 109 GLN A O 1
ATOM 853 N N . PRO A 1 110 ? 14.212 4.140 -13.131 1.00 67.19 110 PRO A N 1
ATOM 854 C CA . PRO A 1 110 ? 14.633 2.910 -13.770 1.00 67.19 110 PRO A CA 1
ATOM 855 C C . PRO A 1 110 ? 13.556 2.504 -14.789 1.00 67.19 110 PRO A C 1
ATOM 857 O O . PRO A 1 110 ? 12.365 2.723 -14.539 1.00 67.19 110 PRO A O 1
ATOM 860 N N . PRO A 1 111 ? 13.945 1.948 -15.950 1.00 76.25 111 PRO A N 1
ATOM 861 C CA . PRO A 1 111 ? 12.977 1.478 -16.930 1.00 76.25 111 PRO A CA 1
ATOM 862 C C . PRO A 1 111 ? 12.011 0.490 -16.270 1.00 76.25 111 PRO A C 1
ATOM 864 O O . PRO A 1 111 ? 12.402 -0.308 -15.415 1.00 76.25 111 PRO A O 1
ATOM 867 N N . THR A 1 112 ? 10.739 0.542 -16.666 1.00 85.69 112 THR A N 1
ATOM 868 C CA . THR A 1 112 ? 9.739 -0.405 -16.165 1.00 85.69 112 THR A CA 1
A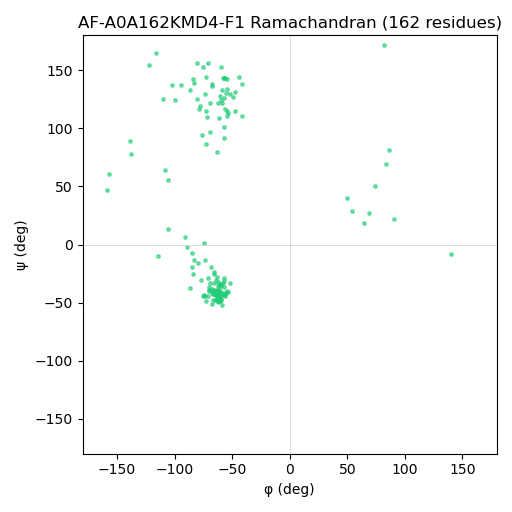TOM 869 C C . THR A 1 112 ? 10.149 -1.835 -16.515 1.00 85.69 112 THR A C 1
ATOM 871 O O . THR A 1 112 ? 10.814 -2.074 -17.525 1.00 85.69 112 THR A O 1
ATOM 874 N N . VAL A 1 113 ? 9.716 -2.814 -15.713 1.00 80.31 113 VAL A N 1
ATOM 875 C CA . VAL A 1 113 ? 10.009 -4.237 -15.974 1.00 80.31 113 VAL A CA 1
ATOM 876 C C . VAL A 1 113 ? 9.579 -4.631 -17.393 1.00 80.31 113 VAL A C 1
ATOM 878 O O . VAL A 1 113 ? 10.335 -5.285 -18.106 1.00 80.31 113 VAL A O 1
ATOM 881 N N . SER A 1 114 ? 8.415 -4.151 -17.841 1.00 78.88 114 SER A N 1
ATOM 882 C CA . SER A 1 114 ? 7.926 -4.369 -19.207 1.00 78.88 114 SER A CA 1
ATOM 883 C C . SER A 1 114 ? 8.864 -3.797 -20.272 1.00 78.88 114 SER A C 1
ATOM 885 O O . SER A 1 114 ? 9.089 -4.449 -21.287 1.00 78.88 114 SER A O 1
ATOM 887 N N . ALA A 1 115 ? 9.420 -2.602 -20.057 1.00 78.12 115 ALA A N 1
ATOM 888 C CA . ALA A 1 115 ? 10.351 -1.990 -21.001 1.00 78.12 115 ALA A CA 1
ATOM 889 C C . ALA A 1 115 ? 11.674 -2.767 -21.077 1.00 78.12 115 ALA A C 1
ATOM 891 O O . ALA A 1 115 ? 12.213 -2.957 -22.164 1.00 78.12 115 ALA A O 1
ATOM 892 N N . VAL A 1 116 ? 12.175 -3.271 -19.943 1.00 84.81 116 VAL A N 1
ATOM 893 C CA . VAL A 1 116 ? 13.395 -4.097 -19.903 1.00 84.81 116 VAL A CA 1
ATOM 894 C C . VAL A 1 116 ? 13.192 -5.422 -20.640 1.00 84.81 116 VAL A C 1
ATOM 896 O O . VAL A 1 116 ? 14.065 -5.845 -21.398 1.00 84.81 116 VAL A O 1
ATOM 899 N N . VAL A 1 117 ? 12.037 -6.066 -20.452 1.00 85.62 117 VAL A N 1
ATOM 900 C CA . VAL A 1 117 ? 11.696 -7.316 -21.146 1.00 85.62 117 VAL A CA 1
ATOM 901 C C . VAL A 1 117 ? 11.556 -7.083 -22.651 1.00 85.62 117 VAL A C 1
ATOM 903 O O . VAL A 1 117 ? 12.206 -7.784 -23.422 1.00 85.62 117 VAL A O 1
ATOM 906 N N . ALA A 1 118 ? 10.814 -6.053 -23.069 1.00 85.94 118 ALA A N 1
ATOM 907 C CA . ALA A 1 118 ? 10.661 -5.711 -24.483 1.00 85.94 118 ALA A CA 1
ATOM 908 C C . ALA A 1 118 ? 12.008 -5.381 -25.150 1.00 85.94 118 ALA A C 1
ATOM 910 O O . ALA A 1 118 ? 12.292 -5.854 -26.245 1.00 85.94 118 ALA A O 1
ATOM 911 N N . MET A 1 119 ? 12.879 -4.626 -24.471 1.00 85.44 119 MET A N 1
ATOM 912 C CA . MET A 1 119 ? 14.231 -4.326 -24.952 1.00 85.44 119 MET A CA 1
ATOM 913 C C . MET A 1 119 ? 15.057 -5.606 -25.150 1.00 85.44 119 MET A C 1
ATOM 915 O O . MET A 1 119 ? 15.702 -5.778 -26.183 1.00 85.44 119 MET A O 1
ATOM 919 N N . ARG A 1 120 ? 15.032 -6.517 -24.167 1.00 88.94 120 ARG A N 1
ATOM 920 C CA . ARG A 1 120 ? 15.734 -7.807 -24.230 1.00 88.94 120 ARG A CA 1
ATOM 921 C C . ARG A 1 120 ? 15.251 -8.653 -25.407 1.00 88.94 120 ARG A C 1
ATOM 923 O O . ARG A 1 120 ? 16.074 -9.278 -26.074 1.00 88.94 120 ARG A O 1
ATOM 930 N N . ASP A 1 121 ? 13.944 -8.697 -25.626 1.00 88.81 121 ASP A N 1
ATOM 931 C CA . ASP A 1 121 ? 13.340 -9.515 -26.676 1.00 88.81 121 ASP A CA 1
ATOM 932 C C . ASP A 1 121 ? 13.660 -8.930 -28.061 1.00 88.81 121 ASP A C 1
ATOM 934 O O . ASP A 1 121 ? 14.209 -9.640 -28.900 1.00 88.81 121 ASP A O 1
ATOM 938 N N . SER A 1 122 ? 13.548 -7.610 -28.237 1.00 86.81 122 SER A N 1
ATOM 939 C CA . SER A 1 122 ? 13.991 -6.919 -29.460 1.00 86.81 122 SER A CA 1
ATOM 940 C C . SER A 1 122 ? 15.471 -7.154 -29.786 1.00 86.81 122 SER A C 1
ATOM 942 O O . SER A 1 122 ? 15.846 -7.297 -30.944 1.00 86.81 122 SER A O 1
ATOM 944 N N . LEU A 1 123 ? 16.342 -7.228 -28.775 1.00 86.38 123 LEU A N 1
ATOM 945 C CA . LEU A 1 123 ? 17.760 -7.550 -28.970 1.00 86.38 123 LEU A CA 1
ATOM 946 C C . LEU A 1 123 ? 17.999 -9.009 -29.367 1.00 86.38 123 LEU A C 1
ATOM 948 O O . LEU A 1 123 ? 18.998 -9.308 -30.024 1.00 86.38 123 LEU A O 1
ATOM 952 N N . ARG A 1 124 ? 17.122 -9.924 -28.941 1.00 85.50 124 ARG A N 1
ATOM 953 C CA . ARG A 1 124 ? 17.184 -11.342 -29.304 1.00 85.50 124 ARG A CA 1
ATOM 954 C C . ARG A 1 124 ? 16.840 -11.546 -30.773 1.00 85.50 124 ARG A C 1
ATOM 956 O O . ARG A 1 124 ? 17.531 -12.335 -31.418 1.00 85.50 124 ARG A O 1
ATOM 963 N N . ASP A 1 125 ? 15.846 -10.812 -31.261 1.00 91.62 125 ASP A N 1
ATOM 964 C CA . ASP A 1 125 ? 15.279 -10.953 -32.604 1.00 91.62 125 ASP A CA 1
ATOM 965 C C . ASP A 1 125 ? 16.190 -10.413 -33.716 1.00 91.62 125 ASP A C 1
ATOM 967 O O . ASP A 1 125 ? 15.991 -10.736 -34.884 1.00 91.62 125 ASP A O 1
ATOM 971 N N . ILE A 1 126 ? 17.232 -9.643 -33.377 1.00 89.31 126 ILE A N 1
ATOM 972 C CA . ILE A 1 126 ? 18.245 -9.178 -34.336 1.00 89.31 126 ILE A CA 1
ATOM 973 C C . ILE A 1 126 ? 19.136 -10.364 -34.752 1.00 89.31 126 ILE A C 1
ATOM 975 O O . ILE A 1 126 ? 19.951 -10.803 -33.934 1.00 89.31 126 ILE A O 1
ATOM 979 N N . PRO A 1 127 ? 19.063 -10.869 -36.001 1.00 84.25 127 PRO A N 1
ATOM 980 C CA . PRO A 1 127 ? 19.771 -12.091 -36.397 1.00 84.25 127 PRO A CA 1
ATOM 981 C C . PRO A 1 127 ? 21.289 -11.907 -36.444 1.00 84.25 127 PRO A C 1
ATOM 983 O O . PRO A 1 127 ? 22.032 -12.833 -36.134 1.00 84.25 127 PRO A O 1
ATOM 986 N N . ASP A 1 128 ? 21.749 -10.707 -36.813 1.00 94.81 128 ASP A N 1
ATOM 987 C CA . ASP A 1 128 ? 23.167 -10.395 -36.973 1.00 94.81 128 ASP A CA 1
ATOM 988 C C . ASP A 1 128 ? 23.867 -10.145 -35.615 1.00 94.81 128 ASP A C 1
ATOM 990 O O . ASP A 1 128 ? 23.564 -9.166 -34.913 1.00 94.81 128 ASP A O 1
ATOM 994 N N . PRO A 1 129 ? 24.856 -10.977 -35.231 1.00 86.19 129 PRO A N 1
ATOM 995 C CA . PRO A 1 129 ? 25.635 -10.783 -34.012 1.00 86.19 129 PRO A CA 1
ATOM 996 C C . PRO A 1 129 ? 26.509 -9.521 -34.029 1.00 86.19 129 PRO A C 1
ATOM 998 O O . PRO A 1 129 ? 26.894 -9.030 -32.963 1.00 86.19 129 PRO A O 1
ATOM 1001 N N . ALA A 1 130 ? 26.883 -8.999 -35.203 1.00 84.56 130 ALA A N 1
ATOM 1002 C CA . ALA A 1 130 ? 27.642 -7.754 -35.306 1.00 84.56 130 ALA A CA 1
ATOM 1003 C C . ALA A 1 130 ? 26.756 -6.540 -34.984 1.00 84.56 130 ALA A C 1
ATOM 1005 O O . ALA A 1 130 ? 27.117 -5.753 -34.106 1.00 84.56 130 ALA A O 1
ATOM 1006 N N . ALA A 1 131 ? 25.562 -6.450 -35.577 1.00 86.69 131 ALA A N 1
ATOM 1007 C CA . ALA A 1 131 ? 24.567 -5.424 -35.261 1.00 86.69 131 ALA A CA 1
ATOM 1008 C C . ALA A 1 131 ? 24.179 -5.404 -33.772 1.00 86.69 131 ALA A C 1
ATOM 1010 O O . ALA A 1 131 ? 24.131 -4.341 -33.150 1.00 86.69 131 ALA A O 1
ATOM 1011 N N . ARG A 1 132 ? 23.981 -6.579 -33.157 1.00 89.44 132 ARG A N 1
ATOM 1012 C CA . ARG A 1 132 ? 23.664 -6.685 -31.721 1.00 89.44 132 ARG A CA 1
ATOM 1013 C C . ARG A 1 132 ? 24.778 -6.125 -30.833 1.00 89.44 132 ARG A C 1
ATOM 1015 O O . ARG A 1 132 ? 24.505 -5.402 -29.875 1.00 89.44 132 ARG A O 1
ATOM 1022 N N . ARG A 1 133 ? 26.037 -6.438 -31.159 1.00 85.38 133 ARG A N 1
ATOM 1023 C CA . ARG A 1 133 ? 27.215 -5.906 -30.454 1.00 85.38 133 ARG A CA 1
ATOM 1024 C C . ARG A 1 133 ? 27.363 -4.399 -30.648 1.00 85.38 133 ARG A C 1
ATOM 1026 O O . ARG A 1 133 ? 27.645 -3.705 -29.677 1.00 85.38 133 ARG A O 1
ATOM 1033 N N . ALA A 1 134 ? 27.132 -3.892 -31.858 1.00 86.62 134 ALA A N 1
ATOM 1034 C CA . ALA A 1 134 ? 27.185 -2.460 -32.148 1.00 86.62 134 ALA A CA 1
ATOM 1035 C C . ALA A 1 134 ? 26.138 -1.672 -31.341 1.00 86.62 134 ALA A C 1
ATOM 1037 O O . ALA A 1 134 ? 26.469 -0.655 -30.733 1.00 86.62 134 ALA A O 1
ATOM 1038 N N . LEU A 1 135 ? 24.905 -2.181 -31.253 1.00 88.56 135 LEU A N 1
ATOM 1039 C CA . LE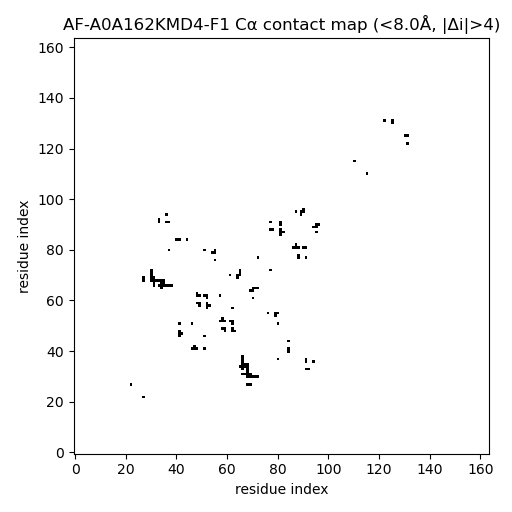U A 1 135 ? 23.841 -1.567 -30.457 1.00 88.56 135 LEU A CA 1
ATOM 1040 C C . LEU A 1 135 ? 24.157 -1.586 -28.954 1.00 88.56 135 LEU A C 1
ATOM 1042 O O . LEU A 1 135 ? 23.974 -0.578 -28.275 1.00 88.56 135 LEU A O 1
ATOM 1046 N N . MET A 1 136 ? 24.692 -2.697 -28.437 1.00 86.62 136 MET A N 1
ATOM 1047 C CA . MET A 1 136 ? 25.162 -2.767 -27.047 1.00 86.62 136 MET A CA 1
ATOM 1048 C C . MET A 1 136 ? 26.280 -1.763 -26.765 1.00 86.62 136 MET A C 1
ATOM 1050 O O . MET A 1 136 ? 26.238 -1.073 -25.751 1.00 86.62 136 MET A O 1
ATOM 1054 N N . CYS A 1 137 ? 27.236 -1.628 -27.686 1.00 87.25 137 CYS A N 1
ATOM 1055 C CA . CYS A 1 137 ? 28.322 -0.659 -27.577 1.00 87.25 137 CYS A CA 1
ATOM 1056 C C . CYS A 1 137 ? 27.789 0.783 -27.529 1.00 87.25 137 CYS A C 1
ATOM 1058 O O . CYS A 1 137 ? 28.214 1.568 -26.685 1.00 87.25 137 CYS A O 1
ATOM 1060 N N . LEU A 1 138 ? 26.793 1.112 -28.361 1.00 87.75 138 LEU A N 1
ATOM 1061 C CA . LEU A 1 138 ? 26.118 2.412 -28.345 1.00 87.75 138 LEU A CA 1
ATOM 1062 C C . LEU A 1 138 ? 25.399 2.677 -27.014 1.00 87.75 138 LEU A C 1
ATOM 1064 O O . LEU A 1 138 ? 25.539 3.758 -26.448 1.00 87.75 138 LEU A O 1
ATOM 1068 N N . ILE A 1 139 ? 24.655 1.700 -26.488 1.00 88.31 139 ILE A N 1
ATOM 1069 C CA . ILE A 1 139 ? 23.968 1.830 -25.192 1.00 88.31 139 ILE A CA 1
ATOM 1070 C C . ILE A 1 139 ? 24.986 2.077 -24.072 1.00 88.31 139 ILE A C 1
ATOM 1072 O O . ILE A 1 139 ? 24.790 2.976 -23.252 1.00 88.31 139 ILE A O 1
ATOM 1076 N N . SER A 1 140 ? 26.094 1.330 -24.056 1.00 83.38 140 SER A N 1
ATOM 1077 C CA . SER A 1 140 ? 27.180 1.521 -23.090 1.00 83.38 140 SER A CA 1
ATOM 1078 C C . SER A 1 140 ? 27.849 2.889 -23.234 1.00 83.38 140 SER A C 1
ATOM 1080 O O . SER A 1 140 ? 28.095 3.553 -22.226 1.00 83.38 140 SER A O 1
ATOM 1082 N N . ALA A 1 141 ? 28.087 3.355 -24.461 1.00 86.06 141 ALA A N 1
ATOM 1083 C CA . ALA A 1 141 ? 28.653 4.677 -24.717 1.00 86.06 141 ALA A CA 1
ATOM 1084 C C . ALA A 1 141 ? 27.732 5.792 -24.188 1.00 86.06 141 ALA A C 1
ATOM 1086 O O . ALA A 1 141 ? 28.162 6.631 -23.400 1.00 86.06 141 ALA A O 1
ATOM 1087 N N . LEU A 1 142 ? 26.432 5.726 -24.499 1.00 83.38 142 LEU A N 1
ATOM 1088 C CA . LEU A 1 142 ? 25.419 6.687 -24.040 1.00 83.38 142 LEU A CA 1
ATOM 1089 C C . LEU A 1 142 ? 25.179 6.667 -22.523 1.00 83.38 142 LEU A C 1
ATOM 1091 O O . LEU A 1 142 ? 24.704 7.661 -21.963 1.00 83.38 142 LEU A O 1
ATOM 1095 N N . ALA A 1 143 ? 25.447 5.542 -21.858 1.00 80.62 143 ALA A N 1
ATOM 1096 C CA . ALA A 1 143 ? 25.405 5.435 -20.402 1.00 80.62 143 ALA A CA 1
ATOM 1097 C C . ALA A 1 143 ? 26.651 6.054 -19.744 1.00 80.62 143 ALA A C 1
ATOM 1099 O O . ALA A 1 143 ? 26.559 6.594 -18.643 1.00 80.62 143 ALA A O 1
ATOM 1100 N N . THR A 1 144 ? 27.796 6.016 -20.429 1.00 69.88 144 THR A N 1
ATOM 1101 C CA . THR A 1 144 ? 29.083 6.501 -19.908 1.00 69.88 144 THR A CA 1
ATOM 1102 C C . THR A 1 144 ? 29.275 8.003 -20.159 1.00 69.88 144 THR A C 1
ATOM 1104 O O . THR A 1 144 ? 29.736 8.709 -19.262 1.00 69.88 144 THR A O 1
ATOM 1107 N N . ASP A 1 145 ? 28.831 8.532 -21.307 1.00 55.12 145 ASP A N 1
ATOM 1108 C CA . ASP A 1 145 ? 28.921 9.968 -21.644 1.00 55.12 145 ASP A CA 1
ATOM 1109 C C . ASP A 1 145 ? 28.100 10.863 -20.705 1.00 55.12 145 ASP A C 1
ATOM 1111 O O . ASP A 1 145 ? 28.499 11.985 -20.384 1.00 55.12 145 ASP A O 1
ATOM 1115 N N . ARG A 1 146 ? 26.992 10.348 -20.160 1.00 50.50 146 ARG A N 1
ATOM 1116 C CA . ARG A 1 146 ? 26.215 11.062 -19.131 1.00 50.50 146 ARG A CA 1
ATOM 1117 C C . ARG A 1 146 ? 26.961 11.185 -17.801 1.00 50.50 146 ARG A C 1
ATOM 1119 O O . ARG A 1 146 ? 26.638 12.063 -17.013 1.00 50.50 146 ARG A O 1
ATOM 1126 N N . CYS A 1 147 ? 27.978 10.357 -17.555 1.00 40.19 147 CYS A N 1
ATOM 1127 C CA . CYS A 1 147 ? 28.767 10.392 -16.325 1.00 40.19 147 CYS A CA 1
ATOM 1128 C C . CYS A 1 147 ? 29.919 11.419 -16.375 1.00 40.19 147 CYS A C 1
ATOM 1130 O O . CYS A 1 147 ? 30.425 11.823 -15.327 1.00 40.19 147 CYS A O 1
ATOM 1132 N N . ALA A 1 148 ? 30.333 11.862 -17.570 1.00 42.50 148 ALA A N 1
ATOM 1133 C CA . ALA A 1 148 ? 31.356 12.899 -17.737 1.00 42.50 148 ALA A CA 1
ATOM 1134 C C . ALA A 1 148 ? 30.787 14.329 -17.644 1.00 42.50 148 ALA A C 1
ATOM 1136 O O . ALA A 1 148 ? 31.512 15.247 -17.262 1.00 42.50 148 ALA A O 1
ATOM 1137 N N . ALA A 1 149 ? 29.499 14.515 -17.953 1.00 44.16 149 ALA A N 1
ATOM 1138 C CA . ALA A 1 149 ? 28.846 15.825 -17.990 1.00 44.16 149 ALA A CA 1
ATOM 1139 C C . ALA A 1 149 ? 28.438 16.388 -16.608 1.00 44.16 149 ALA A C 1
ATOM 1141 O O . ALA A 1 149 ? 28.214 17.589 -16.501 1.00 44.16 149 ALA A O 1
ATOM 1142 N N . ASP A 1 150 ? 28.391 15.559 -15.557 1.00 45.66 150 ASP A N 1
ATOM 1143 C CA . ASP A 1 150 ? 27.878 15.934 -14.222 1.00 45.66 150 ASP A CA 1
ATOM 1144 C C . ASP A 1 150 ? 28.963 16.141 -13.143 1.00 45.66 150 ASP A C 1
ATOM 1146 O O . ASP A 1 150 ? 28.662 16.249 -11.951 1.00 45.66 150 ASP A O 1
ATOM 1150 N N . ARG A 1 151 ? 30.251 16.239 -13.511 1.00 35.88 151 ARG A N 1
ATOM 1151 C CA . ARG A 1 151 ? 31.272 16.694 -12.549 1.00 35.88 151 ARG A CA 1
ATOM 1152 C C . ARG A 1 151 ? 31.197 18.217 -12.408 1.00 35.88 151 ARG A C 1
ATOM 1154 O O . ARG A 1 151 ? 31.460 18.906 -13.397 1.00 35.88 151 ARG A O 1
ATOM 1161 N N . PRO A 1 152 ? 30.925 18.778 -11.211 1.00 39.62 152 PRO A N 1
ATOM 1162 C CA . PRO A 1 152 ? 31.123 20.204 -11.008 1.00 39.62 152 PRO A CA 1
ATOM 1163 C C . PRO A 1 152 ? 32.594 20.518 -11.282 1.00 39.62 152 PRO A C 1
ATOM 1165 O O . PRO A 1 152 ? 33.487 19.795 -10.836 1.00 39.62 152 PRO A O 1
ATOM 1168 N N . ALA A 1 153 ? 32.826 21.572 -12.064 1.00 47.50 153 ALA A N 1
ATOM 1169 C CA . ALA A 1 153 ? 34.141 22.070 -12.434 1.00 47.50 153 ALA A CA 1
ATOM 1170 C C . ALA A 1 153 ? 34.900 22.553 -11.187 1.00 47.50 153 ALA A C 1
ATOM 1172 O O . ALA A 1 153 ? 34.952 23.743 -10.894 1.00 47.50 153 ALA A O 1
ATOM 1173 N N . ALA A 1 154 ? 35.473 21.619 -10.436 1.00 44.59 154 ALA A N 1
ATOM 1174 C CA . ALA A 1 154 ? 36.446 21.899 -9.405 1.00 44.59 154 ALA A CA 1
ATOM 1175 C C . ALA A 1 154 ? 37.837 21.621 -9.973 1.00 44.59 154 ALA A C 1
ATOM 1177 O O . ALA A 1 154 ? 38.137 20.527 -10.446 1.00 44.59 154 ALA A O 1
ATOM 1178 N N . ASP A 1 155 ? 38.656 22.659 -9.878 1.00 45.41 155 ASP A N 1
ATOM 1179 C CA . ASP A 1 155 ? 40.097 22.682 -10.073 1.00 45.41 155 ASP A CA 1
ATOM 1180 C C . ASP A 1 155 ? 40.628 22.801 -11.516 1.00 45.41 155 ASP A C 1
ATOM 1182 O O . ASP A 1 155 ? 41.265 21.919 -12.092 1.00 45.41 155 ASP A O 1
ATOM 1186 N N . ARG A 1 156 ? 40.417 23.993 -12.090 1.00 45.75 156 ARG A N 1
ATOM 1187 C CA . ARG A 1 156 ? 41.309 24.569 -13.108 1.00 45.75 156 ARG A CA 1
ATOM 1188 C C . ARG A 1 156 ? 42.139 25.703 -12.497 1.00 45.75 156 ARG A C 1
ATOM 1190 O O . ARG A 1 156 ? 42.087 26.816 -13.007 1.00 45.75 156 ARG A O 1
ATOM 1197 N N . GLN A 1 157 ? 42.887 25.478 -11.412 1.00 52.94 157 GLN A N 1
ATOM 1198 C CA . GLN A 1 157 ? 43.820 26.513 -10.937 1.00 52.94 157 GLN A CA 1
ATOM 1199 C C . GLN A 1 157 ? 44.985 25.988 -10.090 1.00 52.94 157 GLN A C 1
ATOM 1201 O O . GLN A 1 157 ? 45.204 26.430 -8.972 1.00 52.94 157 GLN A O 1
ATOM 1206 N N . SER A 1 158 ? 45.829 25.118 -10.654 1.00 49.44 158 SER A N 1
ATOM 1207 C CA . SER A 1 158 ? 47.155 24.861 -10.060 1.00 49.44 158 SER A CA 1
ATOM 1208 C C . SER A 1 158 ? 48.193 24.277 -11.028 1.00 49.44 158 SER A C 1
ATOM 1210 O O . SER A 1 158 ? 48.923 23.352 -10.694 1.00 49.44 158 SER A O 1
ATOM 1212 N N . ARG A 1 159 ? 48.338 24.833 -12.239 1.00 45.78 159 ARG A N 1
ATOM 1213 C CA . ARG A 1 159 ? 49.566 24.628 -13.037 1.00 45.78 159 ARG A CA 1
ATOM 1214 C C . ARG A 1 159 ? 50.017 25.924 -13.706 1.00 45.78 159 ARG A C 1
ATOM 1216 O O . ARG A 1 159 ? 49.811 26.130 -14.897 1.00 45.78 159 ARG A O 1
ATOM 1223 N N . ARG A 1 160 ? 50.658 26.804 -12.928 1.00 47.06 160 ARG A N 1
ATOM 1224 C CA . ARG A 1 160 ? 51.645 27.740 -13.488 1.00 47.06 160 ARG A CA 1
ATOM 1225 C C . ARG A 1 160 ? 52.962 26.972 -13.655 1.00 47.06 160 ARG A C 1
ATOM 1227 O O . ARG A 1 160 ? 53.419 26.395 -12.671 1.00 47.06 160 ARG A O 1
ATOM 1234 N N . PRO A 1 161 ? 53.579 26.938 -14.845 1.00 49.81 161 PRO A N 1
ATOM 1235 C CA . PRO A 1 161 ? 54.924 26.402 -14.983 1.00 49.81 161 PRO A CA 1
ATOM 1236 C C . PRO A 1 161 ? 55.924 27.404 -14.394 1.00 49.81 161 PRO A C 1
ATOM 1238 O O . PRO A 1 161 ? 55.886 28.589 -14.730 1.00 49.81 161 PRO A O 1
ATOM 1241 N N . ALA A 1 162 ? 56.817 26.933 -13.523 1.00 48.62 162 ALA A N 1
ATOM 1242 C CA . ALA A 1 162 ? 57.993 27.696 -13.127 1.00 48.62 162 ALA A CA 1
ATOM 1243 C C . ALA A 1 162 ? 58.857 27.933 -14.377 1.00 48.62 162 ALA A C 1
ATOM 1245 O O . ALA A 1 162 ? 59.239 26.986 -15.066 1.00 48.62 162 ALA A O 1
ATOM 1246 N N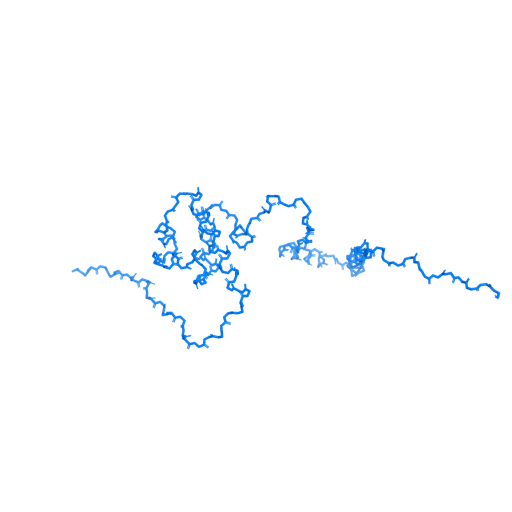 . ARG A 1 163 ? 59.112 29.201 -14.705 1.00 50.00 163 ARG A N 1
ATOM 1247 C CA . ARG A 1 163 ? 60.084 29.597 -15.726 1.00 50.00 163 ARG A CA 1
ATOM 1248 C C . ARG A 1 163 ? 61.272 30.266 -15.036 1.00 50.00 163 ARG A C 1
ATOM 1250 O O . ARG A 1 163 ? 61.068 31.299 -14.408 1.00 50.00 163 ARG A O 1
ATOM 1257 N N . ARG A 1 164 ? 62.449 29.705 -15.338 1.00 51.44 164 ARG A N 1
ATOM 1258 C CA . ARG A 1 164 ? 63.832 30.142 -15.075 1.00 51.44 164 ARG A CA 1
ATOM 1259 C C . ARG A 1 164 ? 64.353 29.993 -13.655 1.00 51.44 164 ARG A C 1
ATOM 1261 O O . ARG A 1 164 ? 63.774 30.601 -12.737 1.00 51.44 164 ARG A O 1
#

Radius of gyration: 26.59 Å; Cα contacts (8 Å, |Δi|>4): 84; chains: 1; bounding box: 96×59×59 Å

Sequence (164 aa):
MKPAQSIDTNREMPDRPDGAPAPVERVRVLDRAIGARISVLRRARRLSQSRCAEVLGVSFQQMRKYEQGINRISAGAVVRLAELFEVPVEEILYGGPRLQASRAPQMPQPPTVSAVVAMRDSLRDIPDPAARRALMCLISALATDRCAADRPAADRQSRRPARR

Secondary structure (DSSP, 8-state):
-PPPP------------TTSPPPPHHHHHHHHHHHHHHHHHHHHTT--HHHHHHHHT--HHHHHHHHTTSSPPPHHHHHHHHHHTTS-HHHHHH-SS-TT-TT-----PPPPHHHHHHHHHHHHH---HHHHHHHHHHHHHHHHHHHHTTS--------PPP--

pLDDT: mean 74.77, std 21.55, range [35.16, 97.25]

Organism: NCBI:txid171437

Foldseek 3Di:
DDDDDDPPVCPPPDDPPPPDPDPDVVLLVQQQQLLCLLVVLCVVVVHDLVRLCVQLVHDSVVSVCSNRSVDDDDPVSLVSSCVVSVHDSCCSRPVPDPPDDPDDPPPPDPDDPVVVVVVVVVLVPPPDPVVSVVVVVVVVVVVVVVVVVPDDPPDPPDDDDDDD

Mean predicted aligned error: 17.9 Å

=== Feature glossary ===
The record interleaves many kinds of information about one protein. Here is each kind framed as the question it answers.

Q: What does the local fold look like, residue by residue?
A: A 3Di character summarizes, for each residue, the relative orientation of the Cα frame of its nearest spatial neighbor. Because it encodes fold topology rather than chemistry, 3Di alignments detect remote structural similarity that sequence alignment misses.

Q: Which residues are in helices, strands, or loops?
A: Secondary structure is the local, repeating backbone conformation. DSSP classifies it into eight states by reading the hydrogen-bond network: three helix types (H, G, I), two β types (E, B), two non-regular types (T, S), and unstructured coil (-).

Q: How big and how compact is the whole molecule?
A: Three whole-structure scalars: the radius of gyration (RMS distance of Cα from centroid, in Å), the count of Cα–Cα contacts (pairs closer than 8 Å and separated by more than four residues in sequence — i.e. tertiary, not local, contacts), and the bounding-box dimensions. Together they distinguish compact globular folds from extended fibres or disordered chains.

Q: How confident is the AlphaFold model at each residue?
A: For AlphaFold models, the B-factor field carries pLDDT — the model's own estimate of local accuracy on a 0–100 scale. Regions with pLDDT<50 should be treated as essentially unmodeled; they often correspond to intrinsically disordered segments.

Q: What family and function is it annotated with?
A: Functional annotations link the protein to curated databases. InterPro entries identify conserved domains and families by matching the sequence against member-database signatures (Pfam, PROSITE, CDD, …). Gene Ontology (GO) terms describe molecular function, biological process, and cellular component in a controlled vocabulary. CATH places the structure in a hierarchical fold classification (Class/Architecture/Topology/Homologous-superfamily). The organism is the source species.

Q: What known structures does this most resemble?
A: Nearest PDB neighbors are the top structural matches found by Foldseek when searching this structure against the entire Protein Data Bank. Each hit reports a TM-score (0 to 1; >0.5 almost always implies the same fold) and an E-value. These are *structural* homologs — they may share no detectable sequence similarity.

Q: Which residues are buried vs exposed?
A: Solvent-accessible surface area (SASA) is the area in Å² traced out by the centre of a 1.4 Å probe sphere (a water molecule) rolled over the protein's van der Waals surface (Shrake–Rupley / Lee–Richards construction). Buried residues have near-zero SASA; fully exposed residues can exceed 200 Å². The total SASA scales roughly with the number of surface residues.

Q: What are the backbone torsion angles?
A: φ (phi) and ψ (psi) are the two rotatable backbone dihedrals per residue: φ is the C(i-1)–N–Cα–C torsion, ψ is the N–Cα–C–N(i+1) torsion, both in degrees on (−180°, 180°]. α-helical residues cluster near (−60°, −45°); β-strand residues near (−120°, +130°). A Ramachandran plot is simply a scatter of (φ, ψ) for every residue.

Q: Are the domains correctly placed relative to each other?
A: Predicted aligned error is AlphaFold's pairwise confidence. Unlike pLDDT (per-residue), PAE is per-residue-pair and captures whether two parts of the structure are correctly placed relative to each other. Units are ångströms of expected positional error.

Q: What if only a Cα trace is available?
A: P-SEA three-state annotation labels each residue as helix, strand, or coil based purely on the geometry of the Cα trace. It serves as a fallback when the full backbone (and thus DSSP) is unavailable.

Q: What is the amino-acid chain?
A: This is the polypeptide sequence — one letter per residue, N-terminus first. Length ranges from a few dozen residues for small domains to over a thousand for large multi-domain proteins.

Q: What do the rendered images show?
A: The six renders are orthographic views along the three Cartesian axes in both directions. Representation (cartoon, sticks, or surface) and color scheme (sequence-rainbow or by-chain) vary across proteins so the training set covers all the common visualization conventions.

Q: What do the diagnostic plots show?
A: Plot images: a contact map (which residues are close in 3D, as an N×N binary image), a Ramachandran scatter (backbone torsion angles, revealing secondary-structure composition at a glance), and — for AlphaFold structures — a PAE heatmap (pairwise prediction confidence).

Q: How mobile is each atom in the crystal?
A: B-factor (Debye–Waller factor) reflects atomic displacement in the crystal lattice. It is an experimental observable (units Å²), not a prediction; low values mean the atom is pinned down, high values mean it moves or is heterogeneous across the crystal.

Q: Where is each backbone atom in 3D?
A: The mmCIF table is the protein's shape written out atom by atom. For each backbone N, Cα, C, and carbonyl O, it records an (x, y, z) coordinate triple in Å plus the residue type, chain letter, and residue number.